Protein AF-A0A0M6YG81-F1 (afdb_monomer_lite)

Structure (mmCIF, N/CA/C/O backbone):
data_AF-A0A0M6YG81-F1
#
_entry.id   AF-A0A0M6YG81-F1
#
loop_
_atom_site.group_PDB
_atom_site.id
_atom_site.type_symbol
_atom_site.label_atom_id
_atom_site.label_alt_id
_atom_site.label_comp_id
_atom_site.label_asym_id
_atom_site.label_entity_id
_atom_site.label_seq_id
_atom_site.pdbx_PDB_ins_code
_atom_site.Cartn_x
_atom_site.Cartn_y
_atom_site.Cartn_z
_atom_site.occupancy
_atom_site.B_iso_or_equiv
_atom_site.auth_seq_id
_atom_site.auth_comp_id
_atom_site.auth_asym_id
_atom_site.auth_atom_id
_atom_site.pdbx_PDB_model_num
ATOM 1 N N . MET A 1 1 ? 30.284 -9.616 -7.191 1.00 35.06 1 MET A N 1
ATOM 2 C CA . MET A 1 1 ? 29.848 -8.899 -8.404 1.00 35.06 1 MET A CA 1
ATOM 3 C C . MET A 1 1 ? 28.339 -8.837 -8.349 1.00 35.06 1 MET A C 1
ATOM 5 O O . MET A 1 1 ? 27.696 -9.874 -8.269 1.00 35.06 1 MET A O 1
ATOM 9 N N . GLU A 1 2 ? 27.820 -7.628 -8.218 1.00 42.34 2 GLU A N 1
ATOM 10 C CA . GLU A 1 2 ? 26.418 -7.319 -7.967 1.00 42.34 2 GLU A CA 1
ATOM 11 C C . GLU A 1 2 ? 25.685 -7.293 -9.315 1.00 42.34 2 GLU A C 1
ATOM 13 O O . GLU A 1 2 ? 25.846 -6.363 -10.099 1.00 42.34 2 GLU A O 1
ATOM 18 N N . PHE A 1 3 ? 24.931 -8.350 -9.631 1.00 40.81 3 PHE A N 1
ATOM 19 C CA . PHE A 1 3 ? 24.047 -8.379 -10.800 1.00 40.81 3 PHE A CA 1
ATOM 20 C C . PHE A 1 3 ? 22.760 -7.617 -10.463 1.00 40.81 3 PHE A C 1
ATOM 22 O O . PHE A 1 3 ? 21.695 -8.200 -10.265 1.00 40.81 3 PHE A O 1
ATOM 29 N N . GLY A 1 4 ? 22.883 -6.299 -10.323 1.00 42.38 4 GLY A N 1
ATOM 30 C CA . GLY A 1 4 ? 21.744 -5.397 -10.227 1.00 42.38 4 GLY A 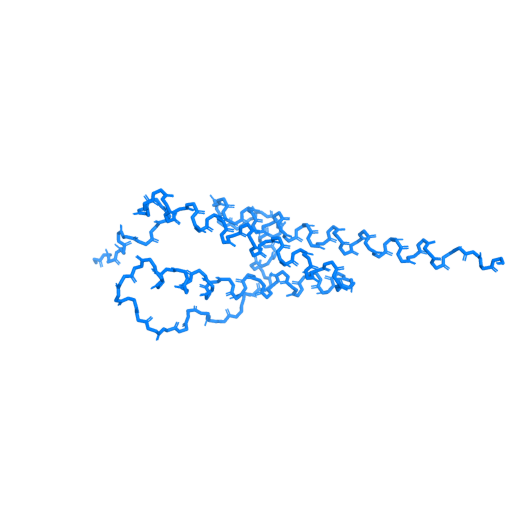CA 1
ATOM 31 C C . GLY A 1 4 ? 21.064 -5.303 -11.588 1.00 42.38 4 GLY A C 1
ATOM 32 O O . GLY A 1 4 ? 21.626 -4.734 -12.523 1.00 42.38 4 GLY A O 1
ATOM 33 N N . TYR A 1 5 ? 19.867 -5.880 -11.699 1.00 47.66 5 TYR A N 1
ATOM 34 C CA . TYR A 1 5 ? 18.974 -5.747 -12.851 1.00 47.66 5 TYR A CA 1
ATOM 35 C C . TYR A 1 5 ? 18.777 -4.264 -13.198 1.00 47.66 5 TYR A C 1
ATOM 37 O O . TYR A 1 5 ? 18.027 -3.547 -12.545 1.00 47.66 5 TYR A O 1
ATOM 45 N N . THR A 1 6 ? 19.466 -3.795 -14.235 1.00 47.09 6 THR A N 1
ATOM 46 C CA . THR A 1 6 ? 19.547 -2.373 -14.609 1.00 47.09 6 THR A CA 1
ATOM 47 C C . THR A 1 6 ? 18.304 -1.878 -15.370 1.00 47.09 6 THR A C 1
ATOM 49 O O . THR A 1 6 ? 18.270 -0.731 -15.795 1.00 47.09 6 THR A O 1
ATOM 52 N N . GLY A 1 7 ? 17.282 -2.727 -15.551 1.00 46.34 7 GLY A N 1
ATOM 53 C CA . GLY A 1 7 ? 16.075 -2.434 -16.338 1.00 46.34 7 GLY A CA 1
ATOM 54 C C . GLY A 1 7 ? 14.742 -2.458 -15.576 1.00 46.34 7 GLY A C 1
ATOM 55 O O . GLY A 1 7 ? 13.732 -2.080 -16.156 1.00 46.34 7 GLY A O 1
ATOM 56 N N . ASP A 1 8 ? 14.717 -2.853 -14.296 1.00 53.12 8 ASP A N 1
ATOM 57 C CA . ASP A 1 8 ? 13.474 -3.099 -13.528 1.00 53.12 8 ASP A CA 1
ATOM 58 C C . ASP A 1 8 ? 13.157 -1.979 -12.516 1.00 53.12 8 ASP A C 1
ATOM 60 O O . ASP A 1 8 ? 12.672 -2.195 -11.404 1.00 53.12 8 ASP A O 1
ATOM 64 N N . SER A 1 9 ? 13.511 -0.741 -12.863 1.00 60.22 9 SER A N 1
ATOM 65 C CA . SER A 1 9 ? 13.205 0.431 -12.047 1.00 60.22 9 SER A CA 1
ATOM 66 C C . SER A 1 9 ? 12.131 1.272 -12.734 1.00 60.22 9 SER A C 1
ATOM 68 O O . SER A 1 9 ? 12.100 1.396 -13.951 1.00 60.22 9 SER A O 1
ATOM 70 N N . PHE A 1 10 ? 11.250 1.916 -11.967 1.00 60.03 10 PHE A N 1
ATOM 71 C CA . PHE A 1 10 ? 10.226 2.813 -12.525 1.00 60.03 10 PHE A CA 1
ATOM 72 C C . PHE A 1 10 ? 10.806 3.855 -13.505 1.00 60.03 10 PHE A C 1
ATOM 74 O O . PHE A 1 10 ? 10.143 4.269 -14.447 1.00 60.03 10 PHE A O 1
ATOM 81 N N . GLN A 1 11 ? 12.059 4.262 -13.290 1.00 61.34 11 GLN A N 1
ATOM 82 C CA . GLN A 1 11 ? 12.765 5.275 -14.074 1.00 61.34 11 GLN A CA 1
ATOM 83 C C . GLN A 1 11 ? 13.345 4.740 -15.391 1.00 61.34 11 GLN A C 1
ATOM 85 O O . GLN A 1 11 ? 13.696 5.538 -16.255 1.00 61.34 11 GLN A O 1
ATOM 90 N N . THR A 1 12 ? 13.441 3.417 -15.555 1.00 69.75 12 THR A N 1
ATOM 91 C CA . THR A 1 12 ? 13.915 2.768 -16.789 1.00 69.75 12 THR A CA 1
ATOM 92 C C . THR A 1 12 ? 12.778 2.413 -17.745 1.00 69.75 12 THR A C 1
ATOM 94 O O . THR A 1 12 ? 13.039 2.049 -18.886 1.00 69.75 12 THR A O 1
ATOM 97 N N . LEU A 1 13 ? 11.527 2.568 -17.304 1.00 76.00 13 LEU A N 1
ATOM 98 C CA . LEU A 1 13 ? 10.334 2.436 -18.134 1.00 76.00 13 LEU A CA 1
ATOM 99 C C . LEU A 1 13 ? 10.161 3.643 -19.062 1.00 76.00 13 LEU A C 1
ATOM 101 O O . LEU A 1 13 ? 10.443 4.785 -18.683 1.00 76.00 13 LEU A O 1
ATOM 105 N N . THR A 1 14 ? 9.610 3.405 -20.247 1.00 83.50 14 THR A N 1
ATOM 106 C CA . THR A 1 14 ? 9.132 4.456 -21.152 1.00 83.50 14 THR A CA 1
ATOM 107 C C . THR A 1 14 ? 8.007 5.270 -20.502 1.00 83.50 14 THR A C 1
ATOM 109 O O . THR A 1 14 ? 7.315 4.813 -19.590 1.00 83.50 14 THR A O 1
ATOM 112 N N . GLN A 1 15 ? 7.767 6.493 -20.987 1.00 85.00 15 GLN A N 1
ATOM 113 C CA . GLN A 1 15 ? 6.716 7.359 -20.430 1.00 85.00 15 GLN A CA 1
ATOM 114 C C . GLN A 1 15 ? 5.324 6.707 -20.475 1.00 85.00 15 GLN A C 1
ATOM 116 O O . GLN A 1 15 ? 4.546 6.845 -19.531 1.00 85.00 15 GLN A O 1
ATOM 121 N N . SER A 1 16 ? 5.015 5.963 -21.541 1.00 85.00 16 SER A N 1
ATOM 122 C CA . SER A 1 16 ? 3.761 5.213 -21.679 1.00 85.00 16 SER A CA 1
ATOM 123 C C . SER A 1 16 ? 3.615 4.116 -20.626 1.00 85.00 16 SER A C 1
ATOM 125 O O . SER A 1 16 ? 2.541 3.962 -20.046 1.00 85.00 16 SER A O 1
ATOM 127 N N . GLU A 1 17 ? 4.689 3.387 -20.331 1.00 86.06 17 GLU A N 1
ATOM 128 C CA . GLU A 1 17 ? 4.686 2.313 -19.333 1.00 86.06 17 GLU A CA 1
ATOM 129 C C . GLU A 1 17 ? 4.581 2.865 -17.906 1.00 86.06 17 GLU A C 1
ATOM 131 O O . GLU A 1 17 ? 3.869 2.296 -17.076 1.00 86.06 17 GLU A O 1
ATOM 136 N N . GLN A 1 18 ? 5.224 4.005 -17.628 1.00 86.56 18 GLN A N 1
ATOM 137 C CA . GLN A 1 18 ? 5.082 4.721 -16.356 1.00 86.56 18 GLN A CA 1
ATOM 138 C C . GLN A 1 18 ? 3.644 5.208 -16.143 1.00 86.56 18 GLN A C 1
ATOM 140 O O . GLN A 1 18 ? 3.087 5.035 -15.056 1.00 86.56 18 GLN A O 1
ATOM 145 N N . LEU A 1 19 ? 3.022 5.784 -17.179 1.00 88.94 19 LEU A N 1
ATOM 146 C CA . LEU A 1 19 ? 1.626 6.225 -17.130 1.00 88.94 19 LEU A CA 1
ATOM 147 C C . LEU A 1 19 ? 0.665 5.052 -16.926 1.00 88.94 19 LEU A C 1
ATOM 149 O O . LEU A 1 19 ? -0.247 5.156 -16.104 1.00 88.94 19 LEU A O 1
ATOM 153 N N . GLY A 1 20 ? 0.884 3.931 -17.616 1.00 89.50 20 GLY A N 1
ATOM 154 C CA . GLY A 1 20 ? 0.080 2.725 -17.428 1.00 89.50 20 GLY A CA 1
ATOM 155 C C . GLY A 1 20 ? 0.189 2.174 -16.004 1.00 89.50 20 GLY A C 1
ATOM 156 O O . GLY A 1 20 ? -0.830 1.870 -15.382 1.00 89.50 20 GLY A O 1
ATOM 157 N N . LEU A 1 21 ? 1.394 2.152 -15.429 1.00 88.12 21 LEU A N 1
ATOM 158 C CA . LEU A 1 21 ? 1.615 1.695 -14.056 1.00 88.12 21 LEU A CA 1
ATOM 159 C C . LEU A 1 21 ? 1.004 2.648 -13.015 1.00 88.12 21 LEU A C 1
ATOM 161 O O . LEU A 1 21 ? 0.420 2.200 -12.021 1.00 88.12 21 LEU A O 1
ATOM 165 N N . ALA A 1 22 ? 1.097 3.961 -13.242 1.00 88.94 22 ALA A N 1
ATOM 166 C CA . ALA A 1 22 ? 0.431 4.961 -12.412 1.00 88.94 22 ALA A CA 1
ATOM 167 C C . ALA A 1 22 ? -1.096 4.802 -12.480 1.00 88.94 22 ALA A C 1
ATOM 169 O O . ALA A 1 22 ? -1.761 4.775 -11.442 1.00 88.94 22 ALA A O 1
ATOM 170 N N . GLY A 1 23 ? -1.643 4.620 -13.685 1.00 91.88 23 GLY A N 1
ATOM 171 C CA . GLY A 1 23 ? -3.056 4.332 -13.923 1.00 91.88 23 GLY A CA 1
ATOM 172 C C . GLY A 1 23 ? -3.527 3.076 -13.194 1.00 91.88 23 GLY A C 1
ATOM 173 O O . GLY A 1 23 ? -4.522 3.122 -12.470 1.00 91.88 23 GLY A O 1
ATOM 174 N N . LEU A 1 24 ? -2.771 1.982 -13.300 1.00 92.62 24 LEU A N 1
ATOM 175 C CA . LEU A 1 24 ? -3.040 0.734 -12.586 1.00 92.62 24 LEU A CA 1
ATOM 176 C C . LEU A 1 24 ? -3.026 0.936 -11.066 1.00 92.62 24 LEU A C 1
ATOM 178 O O . LEU A 1 24 ? -3.923 0.467 -10.368 1.00 92.62 24 LEU A O 1
ATOM 182 N N . SER A 1 25 ? -2.046 1.674 -10.547 1.00 90.62 25 SER A N 1
ATOM 183 C CA . SER A 1 25 ? -1.935 1.962 -9.111 1.00 90.62 25 SER A CA 1
ATOM 184 C C . SER A 1 25 ? -3.127 2.777 -8.602 1.00 90.62 25 SER A C 1
ATOM 186 O O . SER A 1 25 ? -3.698 2.457 -7.557 1.00 90.62 25 SER A O 1
ATOM 188 N N . MET A 1 26 ? -3.542 3.799 -9.357 1.00 91.81 26 MET A N 1
ATOM 189 C CA . MET A 1 26 ? -4.731 4.598 -9.046 1.00 91.81 26 MET A CA 1
ATOM 190 C C . MET A 1 26 ? -6.005 3.757 -9.111 1.00 91.81 26 MET A C 1
ATOM 192 O O . MET A 1 26 ? -6.843 3.849 -8.215 1.00 91.81 26 MET A O 1
ATOM 196 N N . PHE A 1 27 ? -6.134 2.905 -10.129 1.00 95.06 27 PHE A N 1
ATOM 197 C CA . PHE A 1 27 ? -7.268 1.999 -10.274 1.00 95.06 27 PHE A CA 1
ATOM 198 C C . PHE A 1 27 ? -7.373 1.038 -9.088 1.00 95.06 27 PHE A C 1
ATOM 200 O O . PHE A 1 27 ? -8.428 0.959 -8.461 1.00 95.06 27 PHE A O 1
ATOM 207 N N . LEU A 1 28 ? -6.282 0.358 -8.721 1.00 93.62 28 LEU A N 1
ATOM 208 C CA . LEU A 1 28 ? -6.276 -0.571 -7.590 1.00 93.62 28 LEU A CA 1
ATOM 209 C C . LEU A 1 28 ? -6.548 0.148 -6.261 1.00 93.62 28 LEU A C 1
ATOM 211 O O . LEU A 1 28 ? -7.297 -0.367 -5.430 1.00 93.62 28 LEU A O 1
ATOM 215 N N . GLY A 1 29 ? -5.988 1.347 -6.071 1.00 91.19 29 GLY A N 1
ATOM 216 C CA . GLY A 1 29 ? -6.251 2.189 -4.901 1.00 91.19 29 GLY A CA 1
ATOM 217 C C . GLY A 1 29 ? -7.719 2.624 -4.799 1.00 91.19 29 GLY A C 1
ATOM 218 O O . GLY A 1 29 ? -8.341 2.502 -3.745 1.00 91.19 29 GLY A O 1
ATOM 219 N N . GLY A 1 30 ? -8.312 3.079 -5.902 1.00 91.88 30 GLY A N 1
ATOM 220 C CA . GLY A 1 30 ? -9.732 3.432 -5.950 1.00 91.88 30 GLY A CA 1
ATOM 221 C C . GLY A 1 30 ? -10.636 2.219 -5.728 1.00 91.88 30 GLY A C 1
ATOM 222 O O . GLY A 1 30 ? -11.591 2.280 -4.951 1.00 91.88 30 GLY A O 1
ATOM 223 N N . TRP A 1 31 ? -10.300 1.089 -6.350 1.00 92.31 31 TRP A N 1
ATOM 224 C CA . TRP A 1 31 ? -11.047 -0.156 -6.213 1.00 92.31 31 TRP A CA 1
ATOM 225 C C . TRP A 1 31 ? -11.022 -0.687 -4.778 1.00 92.31 31 TRP A C 1
ATOM 227 O O . TRP A 1 31 ? -12.069 -1.060 -4.246 1.00 92.31 31 TRP A O 1
ATOM 237 N N . ILE A 1 32 ? -9.865 -0.658 -4.109 1.00 91.94 32 ILE A N 1
ATOM 238 C CA . ILE A 1 32 ? -9.770 -1.127 -2.725 1.00 91.94 32 ILE A CA 1
ATOM 239 C C . ILE A 1 32 ? -10.523 -0.205 -1.758 1.00 91.94 32 ILE A C 1
ATOM 241 O O . ILE A 1 32 ? -11.152 -0.697 -0.824 1.00 91.94 32 ILE A O 1
ATOM 245 N N . LEU A 1 33 ? -10.543 1.110 -2.004 1.00 91.19 33 LEU A N 1
ATOM 246 C CA . LEU A 1 33 ? -11.376 2.046 -1.240 1.00 91.19 33 LEU A CA 1
ATOM 247 C C . LEU A 1 33 ? -12.866 1.764 -1.451 1.00 91.19 33 LEU A C 1
ATOM 249 O O . LEU A 1 33 ? -13.623 1.737 -0.482 1.00 91.19 33 LEU A O 1
ATOM 253 N N . ALA A 1 34 ? -13.291 1.489 -2.686 1.00 90.31 34 ALA A N 1
ATOM 254 C CA . ALA A 1 34 ? -14.671 1.114 -2.986 1.00 90.31 34 ALA A CA 1
ATOM 255 C C . ALA A 1 34 ? -15.070 -0.219 -2.324 1.00 90.31 34 ALA A C 1
ATOM 257 O O . ALA A 1 34 ? -16.186 -0.344 -1.814 1.00 90.31 34 ALA A O 1
ATOM 258 N N . LEU A 1 35 ? -14.159 -1.197 -2.284 1.00 89.06 35 LEU A N 1
ATOM 259 C CA . LEU A 1 35 ? -14.366 -2.468 -1.589 1.00 89.06 35 LEU A CA 1
ATOM 260 C C . LEU A 1 35 ? -14.429 -2.269 -0.067 1.00 89.06 35 LEU A C 1
ATOM 262 O O . LEU A 1 35 ? -15.362 -2.744 0.584 1.00 89.06 35 LEU A O 1
ATOM 266 N N . GLY A 1 36 ? -13.487 -1.507 0.491 1.00 85.00 36 GLY A N 1
ATOM 267 C CA . GLY A 1 36 ? -13.471 -1.113 1.899 1.00 85.00 36 GLY A CA 1
ATOM 268 C C . GLY A 1 36 ? -14.726 -0.337 2.296 1.00 85.00 36 GLY A C 1
ATOM 269 O O . GLY A 1 36 ? -15.242 -0.528 3.390 1.00 85.00 36 GLY A O 1
ATOM 270 N N . ASN A 1 37 ? -15.306 0.446 1.381 1.00 84.00 37 ASN A N 1
ATOM 271 C CA . ASN A 1 37 ? -16.579 1.125 1.605 1.00 84.00 37 ASN A CA 1
ATOM 272 C C . ASN A 1 37 ? -17.764 0.171 1.769 1.00 84.00 37 ASN A C 1
ATOM 274 O O . ASN A 1 37 ? -18.816 0.619 2.200 1.00 84.00 37 ASN A O 1
ATOM 278 N N . ARG A 1 38 ? -17.663 -1.109 1.400 1.00 83.69 38 ARG A N 1
ATOM 279 C CA . ARG A 1 38 ? -18.742 -2.088 1.619 1.00 83.69 38 ARG A CA 1
ATOM 280 C C . ARG A 1 38 ? -18.598 -2.798 2.957 1.00 83.69 38 ARG A C 1
ATOM 282 O O . ARG A 1 38 ? -19.606 -3.087 3.596 1.00 83.69 38 ARG A O 1
ATOM 289 N N . LEU A 1 39 ? -17.369 -2.978 3.424 1.00 81.56 39 LEU A N 1
ATOM 290 C CA . LEU A 1 39 ? -17.049 -3.686 4.656 1.00 81.56 39 LEU A CA 1
ATOM 291 C C . LEU A 1 39 ? -17.000 -2.701 5.834 1.00 81.56 39 LEU A C 1
ATOM 293 O O . LEU A 1 39 ? -16.227 -1.748 5.835 1.00 81.56 39 LEU A O 1
ATOM 297 N N . THR A 1 40 ? -17.852 -2.887 6.841 1.00 76.69 40 THR A N 1
ATOM 298 C CA . THR A 1 40 ? -17.866 -2.013 8.022 1.00 76.69 40 THR A CA 1
ATOM 299 C C . THR A 1 40 ? -16.914 -2.534 9.094 1.00 76.69 40 THR A C 1
ATOM 301 O O . THR A 1 40 ? -16.887 -3.719 9.411 1.00 76.69 40 THR A O 1
ATOM 304 N N . GLY A 1 41 ? -16.144 -1.630 9.701 1.00 87.56 41 GLY A N 1
ATOM 305 C CA . GLY A 1 41 ? -15.326 -1.932 10.875 1.00 87.56 41 GLY A CA 1
ATOM 306 C C . GLY A 1 41 ? -13.819 -1.851 10.645 1.00 87.56 41 GLY A C 1
ATOM 307 O O . GLY A 1 41 ? -13.297 -2.089 9.559 1.00 87.56 41 GLY A O 1
ATOM 308 N N . LEU A 1 42 ? -13.110 -1.510 11.723 1.00 91.31 42 LEU A N 1
ATOM 309 C CA . LEU A 1 42 ? -11.670 -1.261 11.695 1.00 91.31 42 LEU A CA 1
ATOM 310 C C . LEU A 1 42 ? -10.865 -2.519 11.333 1.00 91.31 42 LEU A C 1
ATOM 312 O O . LEU A 1 42 ? -9.904 -2.428 10.579 1.00 91.31 42 LEU A O 1
ATOM 316 N N . GLY A 1 43 ? -11.292 -3.690 11.821 1.00 93.12 43 GLY A N 1
ATOM 317 C CA . GLY A 1 43 ? -10.655 -4.966 11.484 1.00 93.12 43 GLY A CA 1
ATOM 318 C C . GLY A 1 43 ? -10.701 -5.262 9.985 1.00 93.12 43 GLY A C 1
ATOM 319 O O . GLY A 1 43 ? -9.692 -5.659 9.412 1.00 93.12 43 GLY A O 1
ATOM 320 N N . TRP A 1 44 ? -11.830 -4.976 9.328 1.00 93.38 44 TRP A N 1
ATOM 321 C CA . TRP A 1 44 ? -11.953 -5.126 7.879 1.00 93.38 44 TRP A CA 1
ATOM 322 C C . TRP A 1 44 ? -11.107 -4.115 7.114 1.00 93.38 44 TRP A C 1
ATOM 324 O O . TRP A 1 44 ? -10.435 -4.507 6.169 1.00 93.38 44 TRP A O 1
ATOM 334 N N . ALA A 1 45 ? -11.066 -2.849 7.538 1.00 93.19 45 ALA A N 1
ATOM 335 C CA . ALA A 1 45 ? -10.195 -1.852 6.914 1.00 93.19 45 ALA A CA 1
ATOM 336 C C . ALA A 1 45 ? -8.717 -2.274 6.954 1.00 93.19 45 ALA A C 1
ATOM 338 O O . ALA A 1 45 ? -8.028 -2.213 5.936 1.00 93.19 45 ALA A O 1
ATOM 339 N N . ILE A 1 46 ? -8.250 -2.764 8.108 1.00 94.94 46 ILE A N 1
ATOM 340 C CA . ILE A 1 46 ? -6.879 -3.259 8.277 1.00 94.94 46 ILE A CA 1
ATOM 341 C C . ILE A 1 46 ? -6.651 -4.529 7.449 1.00 94.94 46 ILE A C 1
ATOM 343 O O . ILE A 1 46 ? -5.634 -4.625 6.770 1.00 94.94 46 ILE A O 1
ATOM 347 N N . GLY A 1 47 ? -7.588 -5.482 7.460 1.00 95.12 47 GLY A N 1
ATOM 348 C CA . GLY A 1 47 ? -7.471 -6.730 6.700 1.00 95.12 47 GLY A CA 1
ATOM 349 C C . GLY A 1 47 ? -7.438 -6.508 5.186 1.00 95.12 47 GLY A C 1
ATOM 350 O O . GLY A 1 47 ? -6.602 -7.080 4.492 1.00 95.12 47 GLY A O 1
ATOM 351 N N . VAL A 1 48 ? -8.292 -5.619 4.678 1.00 95.19 48 VAL A N 1
ATOM 352 C CA . VAL A 1 48 ? -8.323 -5.212 3.266 1.00 95.19 48 VAL A CA 1
ATOM 353 C C . VAL A 1 48 ? -7.025 -4.504 2.877 1.00 95.19 48 VAL A C 1
ATOM 355 O O . VAL A 1 48 ? -6.440 -4.821 1.842 1.00 95.19 48 VAL A O 1
ATOM 358 N N . PHE A 1 49 ? -6.540 -3.586 3.717 1.00 96.69 49 PHE A N 1
ATOM 359 C CA . PHE A 1 49 ? -5.258 -2.922 3.493 1.00 96.69 49 PHE A CA 1
ATOM 360 C C . PHE A 1 49 ? -4.096 -3.925 3.471 1.00 96.69 49 PHE A C 1
ATOM 362 O O . PHE A 1 49 ? -3.278 -3.910 2.555 1.00 96.69 49 PHE A O 1
ATOM 369 N N . TRP A 1 50 ? -4.048 -4.840 4.438 1.00 97.12 50 TRP A N 1
ATOM 370 C CA . TRP A 1 50 ? -3.041 -5.897 4.509 1.00 97.12 50 TRP A CA 1
ATOM 371 C C . TRP A 1 50 ? -3.056 -6.790 3.262 1.00 97.12 50 TRP A C 1
ATOM 373 O O . TRP A 1 50 ? -2.005 -7.013 2.660 1.00 97.12 50 TRP A O 1
ATOM 383 N N . ALA A 1 51 ? -4.240 -7.222 2.815 1.00 95.69 51 ALA A N 1
ATOM 384 C CA . ALA A 1 51 ? -4.395 -8.033 1.609 1.00 95.69 51 ALA A CA 1
ATOM 385 C C . ALA A 1 51 ? -3.949 -7.275 0.351 1.00 95.69 51 ALA A C 1
ATOM 387 O O . ALA A 1 51 ? -3.282 -7.845 -0.508 1.00 95.69 51 ALA A O 1
ATOM 388 N N . PHE A 1 52 ? -4.246 -5.976 0.257 1.00 96.06 52 PHE A N 1
ATOM 389 C CA . PHE A 1 52 ? -3.763 -5.130 -0.834 1.00 96.06 52 PHE A CA 1
ATOM 390 C C . PHE A 1 52 ? -2.230 -5.074 -0.884 1.00 96.06 52 PHE A C 1
ATOM 392 O O . PHE A 1 52 ? -1.632 -5.260 -1.947 1.00 96.06 52 PHE A O 1
ATOM 399 N N . ILE A 1 53 ? -1.573 -4.860 0.261 1.00 96.12 53 ILE A N 1
ATOM 400 C CA . ILE A 1 53 ? -0.104 -4.848 0.333 1.00 96.12 53 ILE A CA 1
ATOM 401 C C . ILE A 1 53 ? 0.472 -6.209 -0.061 1.00 96.12 53 ILE A C 1
ATOM 403 O O . ILE A 1 53 ? 1.484 -6.256 -0.757 1.00 96.12 53 ILE A O 1
ATOM 407 N N . TRP A 1 54 ? -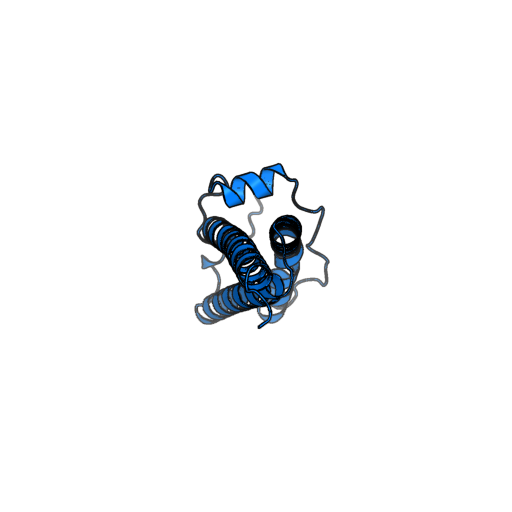0.181 -7.296 0.346 1.00 96.38 54 TRP A N 1
ATOM 408 C CA . TRP A 1 54 ? 0.271 -8.651 0.056 1.00 96.38 54 TRP A CA 1
ATOM 409 C C . TRP A 1 54 ? 0.113 -9.048 -1.415 1.00 96.38 54 TRP A C 1
ATOM 411 O O . TRP A 1 54 ? 1.026 -9.637 -1.986 1.00 96.38 54 TRP A O 1
ATOM 421 N N . LEU A 1 55 ? -1.019 -8.715 -2.039 1.00 95.44 55 LEU A N 1
ATOM 422 C CA . LEU A 1 55 ? -1.380 -9.202 -3.374 1.00 95.44 55 LEU A CA 1
ATOM 423 C C . LEU A 1 55 ? -0.951 -8.263 -4.509 1.00 95.44 55 LEU A C 1
ATOM 425 O O . LEU A 1 55 ? -0.744 -8.721 -5.633 1.00 95.44 55 LEU A O 1
ATOM 429 N N . SER A 1 56 ? -0.780 -6.963 -4.238 1.00 94.12 56 SER A N 1
ATOM 430 C CA . SER A 1 56 ? -0.385 -5.986 -5.266 1.00 94.12 56 SER A CA 1
ATOM 431 C C . SER A 1 56 ? 0.923 -6.310 -6.010 1.00 94.12 56 SER A C 1
ATOM 433 O O . SER A 1 56 ? 0.953 -6.043 -7.211 1.00 94.12 56 SER A O 1
ATOM 435 N N . PRO A 1 57 ? 1.961 -6.944 -5.412 1.00 93.50 57 PRO A N 1
ATOM 436 C CA . PRO A 1 57 ? 3.138 -7.382 -6.161 1.00 93.50 57 PRO A CA 1
ATOM 437 C C . PRO A 1 57 ? 2.806 -8.305 -7.335 1.00 93.50 57 PRO A C 1
ATOM 439 O O . PRO A 1 57 ? 3.393 -8.137 -8.401 1.00 93.50 57 PRO A O 1
ATOM 442 N N . GLN A 1 58 ? 1.836 -9.222 -7.191 1.00 95.56 58 GLN A N 1
ATOM 443 C CA . GLN A 1 58 ? 1.441 -10.073 -8.319 1.00 95.56 58 GLN A CA 1
ATOM 444 C C . GLN A 1 58 ? 0.813 -9.250 -9.434 1.00 95.56 58 GLN A C 1
ATOM 446 O O . GLN A 1 58 ? 1.105 -9.478 -10.600 1.00 95.56 58 GLN A O 1
ATOM 451 N N . VAL A 1 59 ? -0.047 -8.292 -9.087 1.00 94.69 59 VAL A N 1
ATOM 452 C CA . VAL A 1 59 ? -0.733 -7.467 -10.085 1.00 94.69 59 VAL A CA 1
ATOM 453 C C . VAL A 1 59 ? 0.267 -6.599 -10.852 1.00 94.69 59 VAL A C 1
ATOM 455 O O . VAL A 1 59 ? 0.168 -6.493 -12.071 1.00 94.69 59 VAL A O 1
ATOM 458 N N . TYR A 1 60 ? 1.273 -6.042 -10.170 1.00 93.25 60 TYR A N 1
ATOM 459 C CA . TYR A 1 60 ? 2.357 -5.317 -10.839 1.00 93.25 60 TYR A CA 1
ATOM 460 C C . TYR A 1 60 ? 3.212 -6.234 -11.712 1.00 93.25 60 TYR A C 1
ATOM 462 O O . TYR A 1 60 ? 3.583 -5.844 -12.812 1.00 93.25 60 TYR A O 1
ATOM 470 N N . TYR A 1 61 ? 3.479 -7.464 -11.275 1.00 93.19 61 TYR A N 1
ATOM 471 C CA . TYR A 1 61 ? 4.222 -8.420 -12.091 1.00 93.19 61 TYR A CA 1
ATOM 472 C C . TYR A 1 61 ? 3.472 -8.825 -13.360 1.00 93.19 61 TYR A C 1
ATOM 474 O O . TYR A 1 61 ? 4.059 -8.846 -14.437 1.00 93.19 61 TYR A O 1
ATOM 482 N N . LEU A 1 62 ? 2.164 -9.065 -13.252 1.00 93.62 62 LEU A N 1
ATOM 483 C CA . LEU A 1 62 ? 1.310 -9.311 -14.414 1.00 93.62 62 LEU A CA 1
ATOM 484 C C . LEU A 1 62 ? 1.331 -8.118 -15.373 1.00 93.62 62 LEU A C 1
ATOM 486 O O . LEU A 1 62 ? 1.378 -8.316 -16.581 1.00 93.62 62 LEU A O 1
ATOM 490 N N . TYR A 1 63 ? 1.351 -6.888 -14.851 1.00 92.56 63 TYR A N 1
ATOM 491 C CA . TYR A 1 63 ? 1.517 -5.704 -15.687 1.00 92.56 63 TYR A CA 1
ATOM 492 C C . TYR A 1 63 ? 2.864 -5.696 -16.416 1.00 92.56 63 TYR A C 1
ATOM 494 O O . TYR A 1 63 ? 2.898 -5.477 -17.624 1.00 92.56 63 TYR A O 1
ATOM 502 N N . TYR A 1 64 ? 3.953 -6.007 -15.710 1.00 90.69 64 TYR A N 1
ATOM 503 C CA . TYR A 1 64 ? 5.280 -6.109 -16.312 1.00 90.69 64 TYR A CA 1
ATOM 504 C C . TYR A 1 64 ? 5.354 -7.173 -17.407 1.00 90.69 64 TYR A C 1
ATOM 506 O O . TYR A 1 64 ? 5.947 -6.916 -18.448 1.00 90.69 64 TYR A O 1
ATOM 514 N N . GLN A 1 65 ? 4.692 -8.318 -17.238 1.00 92.62 65 GLN A N 1
ATOM 515 C CA . GLN A 1 65 ? 4.610 -9.353 -18.277 1.00 92.62 65 GLN A CA 1
ATOM 516 C C . GLN A 1 65 ? 3.882 -8.907 -19.550 1.00 92.62 65 GLN A C 1
ATOM 518 O O . GLN A 1 65 ? 4.095 -9.505 -20.598 1.00 92.62 65 GLN A O 1
ATOM 523 N N . MET A 1 66 ? 3.021 -7.886 -19.481 1.00 90.88 66 MET A N 1
ATOM 524 C CA . MET A 1 66 ? 2.366 -7.340 -20.676 1.00 90.88 66 MET A CA 1
ATOM 525 C C . MET A 1 66 ? 3.261 -6.369 -21.449 1.00 90.88 66 MET A C 1
ATOM 527 O O . MET A 1 66 ? 3.027 -6.169 -22.637 1.00 90.88 66 MET A O 1
ATOM 531 N N . ILE A 1 67 ? 4.228 -5.730 -20.780 1.00 89.94 67 ILE A N 1
ATOM 532 C CA . ILE A 1 67 ? 5.089 -4.702 -21.389 1.00 89.94 67 ILE A CA 1
ATOM 533 C C . ILE A 1 67 ? 6.502 -5.206 -21.700 1.00 89.94 67 ILE A C 1
ATOM 535 O O . ILE A 1 67 ? 7.163 -4.660 -22.576 1.00 89.94 67 ILE A O 1
ATOM 539 N N . PHE A 1 68 ? 6.954 -6.267 -21.028 1.00 87.69 68 PHE A N 1
ATOM 540 C CA . PHE A 1 68 ? 8.244 -6.899 -21.270 1.00 87.69 68 PHE A CA 1
ATOM 541 C C . PHE A 1 68 ? 8.075 -8.319 -21.806 1.00 87.69 68 PHE A C 1
ATOM 543 O O . PHE A 1 68 ? 7.519 -9.195 -21.137 1.00 87.69 68 PHE A O 1
ATOM 550 N N . ASP A 1 69 ? 8.648 -8.562 -22.981 1.00 87.75 69 ASP A N 1
ATOM 551 C CA . ASP A 1 69 ? 8.696 -9.890 -23.579 1.00 87.75 69 ASP A CA 1
ATOM 552 C C . ASP A 1 69 ? 9.644 -10.826 -22.814 1.00 87.75 69 ASP A C 1
ATOM 554 O O . ASP A 1 69 ? 10.705 -10.433 -22.324 1.00 87.75 69 ASP A O 1
ATOM 558 N N . GLY A 1 70 ? 9.277 -12.107 -22.745 1.00 89.44 70 GLY A N 1
ATOM 559 C CA . GLY A 1 70 ? 10.140 -13.160 -22.200 1.00 89.44 70 GLY A CA 1
ATOM 560 C C . GLY A 1 70 ? 10.195 -13.244 -20.672 1.00 89.44 70 GLY A C 1
ATOM 561 O O . GLY A 1 70 ? 10.968 -14.046 -20.143 1.00 89.44 70 GLY A O 1
ATOM 562 N N . LEU A 1 71 ? 9.375 -12.477 -19.944 1.00 89.69 71 LEU A N 1
ATOM 563 C CA . LEU A 1 71 ? 9.236 -12.659 -18.499 1.00 89.69 71 LEU A CA 1
ATOM 564 C C . LEU A 1 71 ? 8.580 -14.017 -18.179 1.00 89.69 71 LEU A C 1
ATOM 566 O O . LEU A 1 71 ? 7.530 -14.347 -18.736 1.00 89.69 71 LEU A O 1
ATOM 570 N N . PRO A 1 72 ? 9.157 -14.818 -17.264 1.00 93.50 72 PRO A N 1
ATOM 571 C CA . PRO A 1 72 ? 8.648 -16.151 -16.966 1.00 93.50 72 PRO A CA 1
ATOM 572 C C . PRO A 1 72 ? 7.291 -16.093 -16.262 1.00 93.50 72 PRO A C 1
ATOM 574 O O . PRO A 1 72 ? 7.015 -15.190 -15.476 1.00 93.50 72 PRO A O 1
ATOM 577 N N . TRP A 1 73 ? 6.447 -17.099 -16.484 1.00 92.69 73 TRP A N 1
ATOM 578 C CA . TRP A 1 73 ? 5.221 -17.254 -15.705 1.00 92.69 73 TRP A CA 1
ATOM 579 C C . TRP A 1 73 ? 5.552 -17.758 -14.298 1.00 92.69 73 TRP A C 1
ATOM 581 O O . TRP A 1 73 ? 5.856 -18.934 -14.107 1.00 92.69 73 TRP A O 1
ATOM 591 N N . GLN A 1 74 ? 5.521 -16.862 -13.312 1.00 92.94 74 GLN A N 1
ATOM 592 C CA . GLN A 1 74 ? 5.846 -17.183 -11.923 1.00 92.94 74 GLN A CA 1
ATOM 593 C C . GLN A 1 74 ? 4.957 -16.434 -10.930 1.00 92.94 74 GLN A C 1
ATOM 595 O O . GLN A 1 74 ? 4.463 -15.333 -11.190 1.00 92.94 74 GLN A O 1
ATOM 600 N N . MET A 1 75 ? 4.790 -17.044 -9.759 1.00 93.12 75 MET A N 1
ATOM 601 C CA . MET A 1 75 ? 4.166 -16.403 -8.611 1.00 93.12 75 MET A CA 1
ATOM 602 C C . MET A 1 75 ? 5.217 -15.564 -7.881 1.00 93.12 75 MET A C 1
ATOM 604 O O . MET A 1 75 ? 6.190 -16.113 -7.366 1.00 93.12 75 MET A O 1
ATOM 608 N N . VAL A 1 76 ? 5.026 -14.243 -7.821 1.00 92.69 76 VAL A N 1
ATOM 609 C CA . VAL A 1 76 ? 5.948 -13.337 -7.106 1.00 92.69 76 VAL A CA 1
ATOM 610 C C . VAL A 1 76 ? 5.489 -13.014 -5.686 1.00 92.69 76 VAL A C 1
ATOM 612 O O . VAL A 1 76 ? 6.262 -12.487 -4.885 1.00 92.69 76 VAL A O 1
ATOM 615 N N . VAL A 1 77 ? 4.235 -13.329 -5.356 1.00 92.31 77 VAL A N 1
ATOM 616 C CA . VAL A 1 77 ? 3.724 -13.206 -3.987 1.00 92.31 77 VAL A CA 1
ATOM 617 C C . VAL A 1 77 ? 4.321 -14.315 -3.137 1.00 92.31 77 VAL A C 1
ATOM 619 O O . VAL A 1 77 ? 4.241 -15.492 -3.479 1.00 92.31 77 VAL A O 1
ATOM 622 N N . LYS A 1 78 ? 4.920 -13.905 -2.022 1.00 89.75 78 LYS A N 1
ATOM 623 C CA . LYS A 1 78 ? 5.532 -14.785 -1.028 1.00 89.75 78 LYS A CA 1
ATOM 624 C C . LYS A 1 78 ? 4.693 -14.763 0.248 1.00 89.75 78 LYS A C 1
ATOM 626 O O . LYS A 1 78 ? 3.467 -14.633 0.200 1.00 89.75 78 LYS A O 1
ATOM 631 N N . ASP A 1 79 ? 5.368 -14.834 1.386 1.00 93.12 79 ASP A N 1
ATOM 632 C CA . ASP A 1 79 ? 4.753 -14.685 2.688 1.00 93.12 79 ASP A CA 1
ATOM 633 C C . ASP A 1 79 ? 4.033 -13.341 2.817 1.00 93.12 79 ASP A C 1
ATOM 635 O O . ASP A 1 79 ? 4.489 -12.314 2.292 1.00 93.12 79 ASP A O 1
ATOM 639 N N . PRO A 1 80 ? 2.900 -13.329 3.527 1.00 93.94 80 PRO A N 1
ATOM 640 C CA . PRO A 1 80 ? 2.224 -12.090 3.822 1.00 93.94 80 PRO A CA 1
ATOM 641 C C . PRO A 1 80 ? 3.089 -11.135 4.648 1.00 93.94 80 PRO A C 1
ATOM 643 O O . PRO A 1 80 ? 3.930 -11.564 5.443 1.00 93.94 80 PRO A O 1
ATOM 646 N N . PRO A 1 81 ? 2.848 -9.817 4.530 1.00 93.62 81 PRO A N 1
ATOM 647 C CA . PRO A 1 81 ? 3.573 -8.841 5.319 1.00 93.62 81 PRO A CA 1
ATOM 648 C C . PRO A 1 81 ? 3.281 -9.041 6.809 1.00 93.62 81 PRO A C 1
ATOM 650 O O . PRO A 1 81 ? 2.125 -9.111 7.239 1.00 93.62 81 PRO A O 1
ATOM 653 N N . GLY A 1 82 ? 4.344 -9.080 7.612 1.00 95.69 82 GLY A N 1
ATOM 654 C CA . GLY A 1 82 ? 4.225 -9.094 9.065 1.00 95.69 82 GLY A CA 1
ATOM 655 C C . GLY A 1 82 ? 3.568 -7.810 9.601 1.00 95.69 82 GLY A C 1
ATOM 656 O O . GLY A 1 82 ? 3.647 -6.753 8.964 1.00 95.69 82 GLY A O 1
ATOM 657 N N . PRO A 1 83 ? 2.963 -7.855 10.800 1.00 94.75 83 PRO A N 1
ATOM 658 C CA . PRO A 1 83 ? 2.233 -6.721 11.373 1.00 94.75 83 PRO A CA 1
ATOM 659 C C . PRO A 1 83 ? 3.106 -5.468 11.532 1.00 94.75 83 PRO A C 1
ATOM 661 O O . PRO A 1 83 ? 2.638 -4.358 11.294 1.00 94.75 83 PRO A O 1
ATOM 664 N N . VAL A 1 84 ? 4.397 -5.639 11.839 1.00 96.81 84 VAL A N 1
ATOM 665 C CA . VAL A 1 84 ? 5.369 -4.537 11.950 1.00 96.81 84 VAL A CA 1
ATOM 666 C C . VAL A 1 84 ? 5.458 -3.733 10.650 1.00 96.81 84 VAL A C 1
ATOM 668 O O . VAL A 1 84 ? 5.454 -2.506 10.682 1.00 96.81 84 VAL A O 1
ATOM 671 N N . ARG A 1 85 ? 5.453 -4.400 9.487 1.00 94.69 85 ARG A N 1
ATOM 672 C CA . ARG A 1 85 ? 5.507 -3.717 8.186 1.00 94.69 85 ARG A CA 1
ATOM 673 C C . ARG A 1 85 ? 4.259 -2.873 7.938 1.00 94.69 85 ARG A C 1
ATOM 675 O O . ARG A 1 85 ? 4.369 -1.785 7.381 1.00 94.69 85 ARG A O 1
ATOM 682 N N . ILE A 1 86 ? 3.088 -3.357 8.350 1.00 96.75 86 ILE A N 1
ATOM 683 C CA . ILE A 1 86 ? 1.833 -2.601 8.246 1.00 96.75 86 ILE A CA 1
ATOM 684 C C . ILE A 1 86 ? 1.881 -1.363 9.130 1.00 96.75 86 ILE A C 1
ATOM 686 O O . ILE A 1 86 ? 1.544 -0.278 8.663 1.00 96.75 86 ILE A O 1
ATOM 690 N N . VAL A 1 87 ? 2.351 -1.510 10.371 1.00 97.06 87 VAL A N 1
ATOM 691 C CA . VAL A 1 87 ? 2.536 -0.374 11.278 1.00 97.06 87 VAL A CA 1
ATOM 692 C C . VAL A 1 87 ? 3.488 0.641 10.656 1.00 97.06 87 VAL A C 1
ATOM 694 O O . VAL A 1 87 ? 3.111 1.798 10.555 1.00 97.06 87 VAL A O 1
ATOM 697 N N . HIS A 1 88 ? 4.646 0.218 10.141 1.00 97.62 88 HIS A N 1
ATOM 698 C CA . HIS A 1 88 ? 5.597 1.124 9.487 1.00 97.62 88 HIS A CA 1
ATOM 699 C C . HIS A 1 88 ? 4.993 1.860 8.285 1.00 97.62 88 HIS A C 1
ATOM 701 O O . HIS A 1 88 ? 5.269 3.038 8.084 1.00 97.62 88 HIS A O 1
ATOM 707 N N . LEU A 1 89 ? 4.161 1.197 7.477 1.00 96.81 89 LEU A N 1
ATOM 708 C CA . LEU A 1 89 ? 3.461 1.858 6.370 1.00 96.81 89 LEU A CA 1
ATOM 709 C C . LEU A 1 89 ? 2.447 2.892 6.881 1.00 96.81 89 LEU A C 1
ATOM 711 O O . LEU A 1 89 ? 2.389 3.998 6.350 1.00 96.81 89 LEU A O 1
ATOM 715 N N . LEU A 1 90 ? 1.676 2.558 7.919 1.00 96.69 90 LEU A N 1
ATOM 716 C CA . LEU A 1 90 ? 0.677 3.456 8.511 1.00 96.69 90 LEU A CA 1
ATOM 717 C C . LEU A 1 90 ? 1.305 4.627 9.281 1.00 96.69 90 LEU A C 1
ATOM 719 O O . LEU A 1 90 ? 0.699 5.693 9.369 1.00 96.69 90 LEU A O 1
ATOM 723 N N . THR A 1 91 ? 2.508 4.453 9.827 1.00 97.50 91 THR A N 1
ATOM 724 C CA . THR A 1 91 ? 3.259 5.500 10.538 1.00 97.50 91 THR A CA 1
ATOM 725 C C . THR A 1 91 ? 4.256 6.237 9.648 1.00 97.50 91 THR A C 1
ATOM 727 O O . THR A 1 91 ? 4.998 7.074 10.154 1.00 97.50 91 THR A O 1
ATOM 730 N N . PHE A 1 92 ? 4.273 5.957 8.339 1.00 95.50 92 PHE A N 1
ATOM 731 C CA . PHE A 1 92 ? 5.203 6.554 7.371 1.00 95.50 92 PHE A CA 1
ATOM 732 C C . PHE A 1 92 ? 6.690 6.329 7.711 1.00 95.50 92 PHE A C 1
ATOM 734 O O . PHE A 1 92 ? 7.549 7.135 7.376 1.00 95.50 92 PHE A O 1
ATOM 741 N N . GLN A 1 93 ? 6.998 5.204 8.359 1.00 95.88 93 GLN A N 1
ATOM 742 C CA . GLN A 1 93 ? 8.353 4.751 8.706 1.00 95.88 93 GLN A CA 1
ATOM 743 C C . GLN A 1 93 ? 8.890 3.676 7.743 1.00 95.88 93 GLN A C 1
ATOM 745 O O . GLN A 1 93 ? 9.944 3.088 7.978 1.00 95.88 93 GLN A O 1
ATOM 750 N N . ALA A 1 94 ? 8.145 3.358 6.681 1.00 90.81 94 ALA A N 1
ATOM 751 C CA . ALA A 1 94 ? 8.608 2.476 5.612 1.00 90.81 94 ALA A CA 1
ATOM 752 C C . ALA A 1 94 ? 9.684 3.160 4.737 1.00 90.81 94 ALA A C 1
ATOM 754 O O . ALA A 1 94 ? 10.157 4.248 5.054 1.00 90.81 94 ALA A O 1
ATOM 755 N N . GLU A 1 95 ? 10.092 2.522 3.631 1.00 89.94 95 GLU A N 1
ATOM 756 C CA . GLU A 1 95 ? 11.084 3.112 2.721 1.00 89.94 95 GLU A CA 1
ATOM 757 C C . GLU A 1 95 ? 10.676 4.529 2.275 1.00 89.94 95 GLU A C 1
ATOM 759 O O . GLU A 1 95 ? 9.496 4.798 2.045 1.00 89.94 95 GLU A O 1
ATOM 764 N N . GLY A 1 96 ? 11.658 5.413 2.075 1.00 88.25 96 GLY A N 1
ATOM 765 C CA . GLY A 1 96 ? 11.472 6.798 1.621 1.00 88.25 96 GLY A CA 1
ATOM 766 C C . GLY A 1 96 ? 11.036 6.934 0.156 1.00 88.25 96 GLY A C 1
ATOM 767 O O . GLY A 1 96 ? 11.616 7.716 -0.589 1.00 88.25 96 GLY A O 1
ATOM 768 N N . THR A 1 97 ? 10.047 6.152 -0.284 1.00 89.88 97 THR A N 1
ATOM 769 C CA . THR A 1 97 ? 9.532 6.142 -1.660 1.00 89.88 97 THR A CA 1
ATOM 770 C C . THR A 1 97 ? 8.108 6.688 -1.726 1.00 89.88 97 THR A C 1
ATOM 772 O O . THR A 1 97 ? 7.325 6.556 -0.778 1.00 89.88 97 THR A O 1
ATOM 775 N N . LEU A 1 98 ? 7.733 7.255 -2.879 1.00 87.62 98 LEU A N 1
ATOM 776 C CA . LEU A 1 98 ? 6.371 7.742 -3.125 1.00 87.62 98 LEU A CA 1
ATOM 777 C C . LEU A 1 98 ? 5.332 6.618 -2.985 1.00 87.62 98 LEU A C 1
ATOM 779 O O . LEU A 1 98 ? 4.266 6.829 -2.415 1.00 87.62 98 LEU A O 1
ATOM 783 N N . SER A 1 99 ? 5.661 5.405 -3.441 1.00 88.94 99 SER A N 1
ATOM 784 C CA . SER A 1 99 ? 4.784 4.234 -3.310 1.00 88.94 99 SER A CA 1
ATOM 785 C C . SER A 1 99 ? 4.522 3.876 -1.845 1.00 88.94 99 SER A C 1
ATOM 787 O O . SER A 1 99 ? 3.380 3.602 -1.476 1.00 88.94 99 SER A O 1
ATOM 789 N N . ALA A 1 100 ? 5.552 3.901 -0.991 1.00 92.31 100 ALA A N 1
ATOM 790 C CA . ALA A 1 100 ? 5.401 3.609 0.433 1.00 92.31 100 ALA A CA 1
ATOM 791 C C . ALA A 1 100 ? 4.507 4.640 1.140 1.00 92.31 100 ALA A C 1
ATOM 793 O O . ALA A 1 100 ? 3.595 4.258 1.873 1.00 92.31 100 ALA A O 1
ATOM 794 N N . HIS A 1 101 ? 4.696 5.929 0.852 1.00 93.19 101 HIS A N 1
ATOM 795 C CA . HIS A 1 101 ? 3.844 6.991 1.392 1.00 93.19 101 HIS A CA 1
ATOM 796 C C . HIS A 1 101 ? 2.410 6.896 0.857 1.00 93.19 101 HIS A C 1
ATOM 798 O O . HIS A 1 101 ? 1.459 6.988 1.630 1.00 93.19 101 HIS A O 1
ATOM 804 N N . GLY A 1 102 ? 2.238 6.628 -0.441 1.00 94.00 102 GLY A N 1
ATOM 805 C CA . GLY A 1 102 ? 0.926 6.413 -1.055 1.00 94.00 102 GLY A CA 1
ATOM 806 C C . GLY A 1 102 ? 0.170 5.238 -0.429 1.00 94.00 102 GLY A C 1
ATOM 807 O O . GLY A 1 102 ? -1.023 5.348 -0.151 1.00 94.00 102 GLY A O 1
ATOM 808 N N . LYS A 1 103 ? 0.869 4.141 -0.109 1.00 96.62 103 LYS A N 1
ATOM 809 C CA . LYS A 1 103 ? 0.312 3.014 0.658 1.00 96.62 103 LYS A CA 1
ATOM 810 C C . LYS A 1 103 ? -0.127 3.450 2.060 1.00 96.62 103 LYS A C 1
ATOM 812 O O . LYS A 1 103 ? -1.215 3.073 2.483 1.00 96.62 103 LYS A O 1
ATOM 817 N N . GLY A 1 104 ? 0.664 4.266 2.758 1.00 96.31 104 GLY A N 1
ATOM 818 C CA . GLY A 1 104 ? 0.280 4.837 4.054 1.00 96.31 104 GLY A CA 1
ATOM 819 C C . GLY A 1 104 ? -0.997 5.682 3.975 1.00 96.31 104 GLY A C 1
ATOM 820 O O . GLY A 1 104 ? -1.936 5.458 4.740 1.00 96.31 104 GLY A O 1
ATOM 821 N N . VAL A 1 105 ? -1.080 6.588 2.993 1.00 97.50 105 VAL A N 1
ATOM 822 C CA . VAL A 1 105 ? -2.278 7.410 2.733 1.00 97.50 105 VAL A CA 1
ATOM 823 C C . VAL A 1 105 ? -3.496 6.536 2.431 1.00 97.50 105 VAL A C 1
ATOM 825 O O . VAL A 1 105 ? -4.567 6.766 2.988 1.00 97.50 105 VAL A O 1
ATOM 828 N N . LEU A 1 106 ? -3.338 5.504 1.601 1.00 97.06 106 LEU A N 1
ATOM 829 C CA . LEU A 1 106 ? -4.404 4.556 1.279 1.00 97.06 106 LEU A CA 1
ATOM 830 C C . LEU A 1 106 ? -4.912 3.814 2.524 1.00 97.06 106 LEU A C 1
ATOM 832 O O . LEU A 1 106 ? -6.123 3.699 2.722 1.00 97.06 106 LEU A O 1
ATOM 836 N N . GLY A 1 107 ? -3.998 3.355 3.385 1.00 96.56 107 GLY A N 1
ATOM 837 C CA . GLY A 1 107 ? -4.336 2.717 4.658 1.00 96.56 107 GLY A CA 1
ATOM 838 C C . GLY A 1 107 ? -5.141 3.643 5.574 1.00 96.56 107 GLY A C 1
ATOM 839 O O . GLY A 1 107 ? -6.193 3.251 6.083 1.00 96.56 107 GLY A O 1
ATOM 840 N N . TRP A 1 108 ? -4.716 4.901 5.715 1.00 97.75 108 TRP A N 1
ATOM 841 C CA . TRP A 1 108 ? -5.479 5.914 6.451 1.00 97.75 108 TRP A CA 1
ATOM 842 C C . TRP A 1 108 ? -6.826 6.239 5.805 1.00 97.75 108 TRP A C 1
ATOM 844 O O . TRP A 1 108 ? -7.804 6.427 6.528 1.00 97.75 108 TRP A O 1
ATOM 854 N N . GLY A 1 109 ? -6.914 6.246 4.474 1.00 96.00 109 GLY A N 1
ATOM 855 C CA . GLY A 1 109 ? -8.172 6.403 3.744 1.00 96.00 109 GLY A CA 1
ATOM 856 C C . GLY A 1 109 ? -9.183 5.310 4.098 1.00 96.00 109 GLY A C 1
ATOM 857 O O . GLY A 1 109 ? -10.330 5.615 4.429 1.00 96.00 109 GLY A O 1
ATOM 858 N N . LEU A 1 110 ? -8.749 4.047 4.128 1.00 96.12 110 LEU A N 1
ATOM 859 C CA . LEU A 1 110 ? -9.587 2.911 4.531 1.00 96.12 110 LEU A CA 1
ATOM 860 C C . LEU A 1 110 ? -10.026 3.004 6.000 1.00 96.12 110 LEU A C 1
ATOM 862 O O . LEU A 1 110 ? -11.199 2.786 6.312 1.00 96.12 110 LEU A O 1
ATOM 866 N N . ILE A 1 111 ? -9.109 3.359 6.906 1.00 95.38 111 ILE A N 1
ATOM 867 C CA . ILE A 1 111 ? -9.417 3.537 8.334 1.00 95.38 111 ILE A CA 1
ATOM 868 C C . ILE A 1 111 ? -10.419 4.681 8.530 1.00 95.38 111 ILE A C 1
ATOM 870 O O . ILE A 1 111 ? -11.433 4.506 9.210 1.00 95.38 111 ILE A O 1
ATOM 874 N N . GLY A 1 112 ? -10.159 5.838 7.920 1.00 94.88 112 GLY A N 1
ATOM 875 C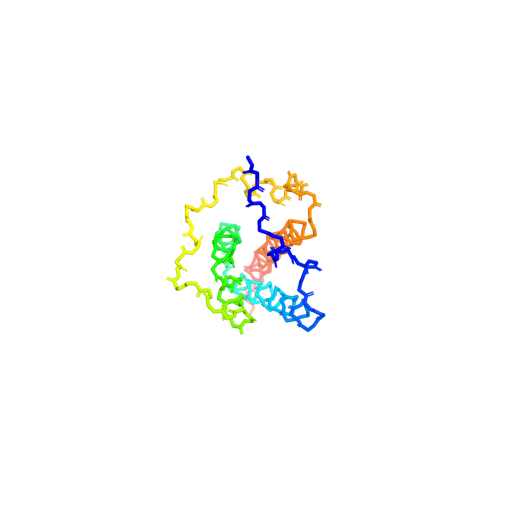 CA . GLY A 1 112 ? -11.027 7.010 7.987 1.00 94.88 112 GLY A CA 1
ATOM 876 C C . GLY A 1 112 ? -12.431 6.701 7.478 1.00 94.88 112 GLY A C 1
ATOM 877 O O . GLY A 1 112 ? -13.413 7.025 8.148 1.00 94.88 112 GLY A O 1
ATOM 878 N N . LEU A 1 113 ? -12.531 5.983 6.358 1.00 93.69 113 LEU A N 1
ATOM 879 C CA . LEU A 1 113 ? -13.801 5.537 5.794 1.00 93.69 113 LEU A CA 1
ATOM 880 C C . LEU A 1 113 ? -14.557 4.588 6.733 1.00 93.69 113 LEU A C 1
ATOM 882 O O . LEU A 1 113 ? -15.753 4.769 6.970 1.00 93.69 113 LEU A O 1
ATOM 886 N N . ALA A 1 114 ? -13.871 3.611 7.327 1.00 93.56 114 ALA A N 1
ATOM 887 C CA . ALA A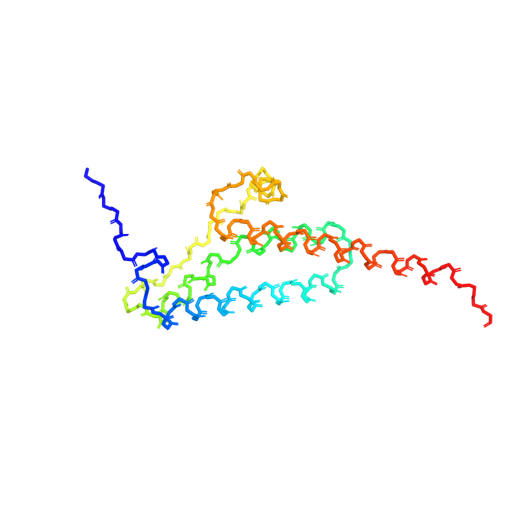 1 114 ? -14.489 2.687 8.273 1.00 93.56 114 ALA A CA 1
ATOM 888 C C . ALA A 1 114 ? -15.002 3.400 9.536 1.00 93.56 114 ALA A C 1
ATOM 890 O O . ALA A 1 114 ? -16.098 3.099 10.022 1.00 93.56 114 ALA A O 1
ATOM 891 N N . LEU A 1 115 ? -14.242 4.367 10.061 1.00 93.19 115 LEU A N 1
ATOM 892 C CA . LEU A 1 115 ? -14.662 5.190 11.199 1.00 93.19 115 LEU A CA 1
ATOM 893 C C . LEU A 1 115 ? -15.844 6.098 10.840 1.00 93.19 115 LEU A C 1
ATOM 895 O O . LEU A 1 115 ? -16.768 6.245 11.645 1.00 93.19 115 LEU A O 1
ATOM 899 N N . TRP A 1 116 ? -15.838 6.671 9.636 1.00 92.31 116 TRP A N 1
ATOM 900 C CA . TRP A 1 116 ? -16.930 7.491 9.120 1.00 92.31 116 TRP A CA 1
ATOM 901 C C . TRP A 1 116 ? -18.232 6.691 9.012 1.00 92.31 116 TRP A C 1
ATOM 903 O O . TRP A 1 116 ? -19.250 7.109 9.566 1.00 92.31 116 TRP A O 1
ATOM 913 N N . ARG A 1 117 ? -18.207 5.511 8.378 1.00 88.88 117 ARG A N 1
ATOM 914 C CA . ARG A 1 117 ? -19.399 4.651 8.256 1.00 88.88 117 ARG A CA 1
ATOM 915 C C . ARG A 1 117 ? -19.941 4.239 9.620 1.00 88.88 117 ARG A C 1
ATOM 917 O O . ARG A 1 117 ? -21.122 4.419 9.889 1.00 88.88 117 ARG A O 1
ATOM 924 N N . ARG A 1 118 ? -19.062 3.832 10.544 1.00 88.12 118 ARG A N 1
ATOM 925 C CA . ARG A 1 118 ? -19.463 3.485 11.918 1.00 88.12 118 ARG A CA 1
ATOM 926 C C . ARG A 1 118 ? -20.179 4.638 12.632 1.00 88.12 118 ARG A C 1
ATOM 928 O O . ARG A 1 118 ? -21.066 4.393 13.449 1.00 88.12 118 ARG A O 1
ATOM 935 N N . ARG A 1 119 ? -19.788 5.891 12.369 1.00 89.50 119 ARG A N 1
ATOM 936 C CA . ARG A 1 119 ? -20.488 7.073 12.899 1.00 89.50 119 ARG A CA 1
ATOM 937 C C . ARG A 1 119 ? -21.876 7.232 12.280 1.00 89.50 119 ARG A C 1
ATOM 939 O O . ARG A 1 119 ? -22.817 7.490 13.025 1.00 89.50 119 ARG A O 1
ATOM 946 N N . GLN A 1 120 ? -22.009 7.057 10.966 1.00 88.62 120 GLN A N 1
ATOM 947 C CA . GLN A 1 120 ? -23.301 7.132 10.273 1.00 88.62 120 GLN A CA 1
ATOM 948 C C . GLN A 1 120 ? -24.280 6.066 10.775 1.00 88.62 120 GLN A C 1
ATOM 950 O O . GLN A 1 120 ? -25.409 6.408 11.123 1.00 88.62 120 GLN A O 1
ATOM 955 N N . ASP A 1 121 ? -23.827 4.819 10.905 1.00 86.69 121 ASP A N 1
ATOM 956 C CA . ASP A 1 121 ? -24.657 3.705 11.380 1.00 86.69 121 ASP A CA 1
ATOM 957 C C . ASP A 1 121 ? -25.193 3.974 12.798 1.00 86.69 121 ASP A C 1
ATOM 959 O O . ASP A 1 121 ? -26.373 3.780 13.089 1.00 86.69 121 ASP A O 1
ATOM 963 N N . ARG A 1 122 ? -24.340 4.508 13.686 1.00 86.81 122 ARG A N 1
ATOM 964 C CA . ARG A 1 122 ? -24.735 4.904 15.049 1.00 86.81 122 ARG A CA 1
ATOM 965 C C . ARG A 1 122 ? -25.734 6.058 15.064 1.00 86.81 122 ARG A C 1
ATOM 967 O O . ARG A 1 122 ? -26.678 6.022 15.845 1.00 86.81 122 ARG A O 1
ATOM 974 N N . ALA A 1 123 ? -25.527 7.070 14.223 1.00 87.94 123 ALA A N 1
ATOM 975 C CA . ALA A 1 123 ? -26.430 8.213 14.132 1.00 87.94 123 ALA A CA 1
ATOM 976 C C . ALA A 1 123 ? -27.814 7.811 13.597 1.00 87.94 123 ALA A C 1
ATOM 978 O O . ALA A 1 123 ? -28.820 8.362 14.034 1.00 87.94 123 ALA A O 1
ATOM 979 N N . GLN A 1 124 ? -27.879 6.843 12.678 1.00 84.31 124 GLN A N 1
ATOM 980 C CA . GLN A 1 124 ? -29.143 6.296 12.179 1.00 84.31 124 GLN A CA 1
ATOM 981 C C . GLN A 1 124 ? -29.865 5.462 13.242 1.00 84.31 124 GLN A C 1
ATOM 983 O O . GLN A 1 124 ? -31.063 5.646 13.430 1.00 84.31 124 GLN A O 1
ATOM 988 N N . ALA A 1 125 ? -29.143 4.621 13.989 1.00 83.69 125 ALA A N 1
ATOM 989 C CA . ALA A 1 125 ? -29.718 3.803 15.060 1.00 83.69 125 ALA A CA 1
ATOM 990 C C . ALA A 1 125 ? -30.309 4.623 16.228 1.00 83.69 125 ALA A C 1
ATOM 992 O O . ALA A 1 125 ? -31.127 4.111 16.984 1.00 83.69 125 ALA A O 1
ATOM 993 N N . GLN A 1 126 ? -29.896 5.885 16.391 1.00 81.62 126 GLN A N 1
ATOM 994 C CA . GLN A 1 126 ? -30.398 6.796 17.427 1.00 81.62 126 GLN A CA 1
ATOM 995 C C . GLN A 1 126 ? -31.602 7.64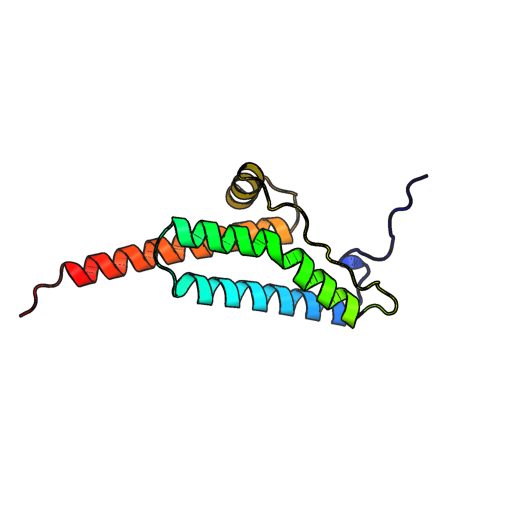0 16.980 1.00 81.62 126 GLN A C 1
ATOM 997 O O . GLN A 1 126 ? -32.133 8.399 17.790 1.00 81.62 126 GLN A O 1
ATOM 1002 N N . ARG A 1 127 ? -32.046 7.543 15.717 1.00 78.31 127 ARG A N 1
ATOM 1003 C CA . ARG A 1 127 ? -33.255 8.245 15.260 1.00 78.31 127 ARG A CA 1
ATOM 1004 C C . ARG A 1 127 ? -34.498 7.481 15.739 1.00 78.31 127 ARG A C 1
ATOM 1006 O O . ARG A 1 127 ? -34.667 6.335 15.327 1.00 78.31 127 ARG A O 1
ATOM 1013 N N . PRO A 1 128 ? -35.362 8.073 16.585 1.00 73.06 128 PRO A N 1
ATOM 1014 C CA . PRO A 1 128 ? -36.602 7.425 16.995 1.00 73.06 128 PRO A CA 1
ATOM 1015 C C . PRO A 1 128 ? -37.506 7.229 15.773 1.00 73.06 128 PRO A C 1
ATOM 1017 O O . PRO A 1 128 ? -37.711 8.158 14.993 1.00 73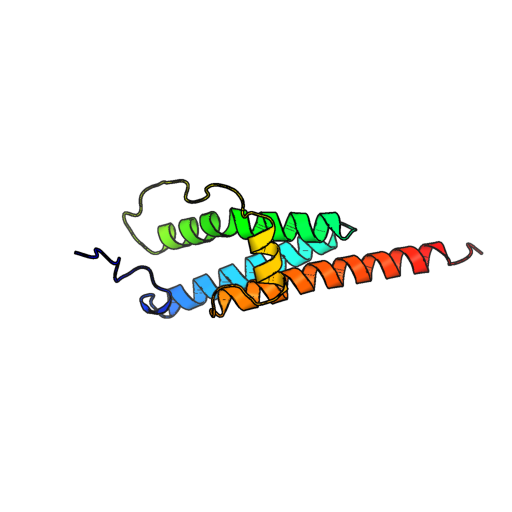.06 128 PRO A O 1
ATOM 1020 N N . THR A 1 129 ? -38.021 6.014 15.594 1.00 76.12 129 THR A N 1
ATOM 1021 C CA . THR A 1 129 ? -39.046 5.709 14.590 1.00 76.12 129 THR A CA 1
ATOM 1022 C C . THR A 1 129 ? -40.360 6.320 15.062 1.00 76.12 129 THR A C 1
ATOM 1024 O O . THR A 1 129 ? -41.004 5.773 15.957 1.00 76.12 129 THR A O 1
ATOM 1027 N N . THR A 1 130 ? -40.687 7.489 14.521 1.00 70.69 130 THR A N 1
ATOM 1028 C CA . THR A 1 130 ? -42.005 8.130 14.617 1.00 70.69 130 THR A CA 1
ATOM 1029 C C . THR A 1 130 ? -42.998 7.478 13.675 1.00 70.69 130 THR A C 1
ATOM 1031 O O . THR A 1 130 ? -42.583 7.229 12.519 1.00 70.69 130 THR A O 1
#

Sequence (130 aa):
MEFGYTGDSFQTLTQSEQLGLAGLSMFLGGWILALGNRLTGLGWAIGVFWAFIWLSPQVYYLYYQMIFDGLPWQMVVKDPPGPVRIVHLLTFQAEGTLSAHGKGVLGWGLIGLALWRRRQDRAQAQRPTT

Secondary structure (DSSP, 8-state):
-----TT-SGGGS-HHHHHHHHHHHHHHHHHHHHHHTTS-SHHHHHHHHHHHHHHHHHHHHHHHHHHSTT--------SPPPHHHHHHHHTT-S-SSHHHHHHHHHHHHHHHHHHHHHHHHHHHHTS---

pLDDT: mean 87.34, std 13.15, range [35.06, 97.75]

Foldseek 3Di:
DDPDPPQPDLVNDDPVLNVVVVVVVVVLLVVLLVVLLVDADPVSLLVSLQVCVQCVVVVVVVSVCVVDPPDDPDDPRDDGDDPVLSVCLLVVVPDPDPVSVVSNVSSVSSNVSNVVVVVVVVVVVPDDDD

Organism: NCBI:txid420998

Radius of gyration: 18.38 Å; chains: 1; bounding box: 72×26×41 Å